Protein AF-A0A8D8G7T8-F1 (afdb_monomer_lite)

Organism: Culex pipiens (NCBI:txid7175)

pLDDT: mean 72.81, std 19.19, range [38.22, 95.69]

Sequence (120 aa):
MPAFRGRRGWCGCLQDDEPPEICVVEGVFSLQTLTPTQPMPAIDELDSKFAELVEELDLTAPNKAAMLGLPPQKKWQIYCSRKSPLEGVTGPNGAPLPGATLPPTPEHYIERLKDMAVQL

Radius of gyration: 23.58 Å; chains: 1; bounding box: 42×61×47 Å

Foldseek 3Di:
DDDDDDDDDPDPPPDDPDDDDPDDPPPPDPPDPPDQPDPQDDQVVLLVLLLVVLVVVPDDPVVSVVSSPDDSVVSSVVSSPVPDCQVVQQDPPRHGDPPDDDDDDPVNVVVVVVVVVVVD

InterPro domains:
  IPR010473 Formin, GTPase-binding domain [PF06371] (40-118)
  IPR016024 Armadillo-type fold [SSF48371] (46-115)
  IPR051425 Formin Homology [PTHR45725] (1-84)

Structure (mmCIF, N/CA/C/O backbone):
data_AF-A0A8D8G7T8-F1
#
_entry.id   AF-A0A8D8G7T8-F1
#
loop_
_atom_site.group_PDB
_atom_site.id
_atom_site.type_symbol
_atom_site.label_atom_id
_atom_site.label_alt_id
_atom_site.label_comp_id
_atom_site.label_asym_id
_atom_site.label_entity_id
_atom_site.label_seq_id
_atom_site.pdbx_PDB_ins_code
_atom_site.Cartn_x
_atom_site.Cartn_y
_atom_site.Cartn_z
_atom_site.occupancy
_atom_site.B_iso_or_equiv
_atom_site.auth_seq_id
_atom_site.auth_comp_id
_atom_site.auth_asym_id
_atom_site.auth_atom_id
_atom_site.pdbx_PDB_model_num
ATOM 1 N N . MET A 1 1 ? -12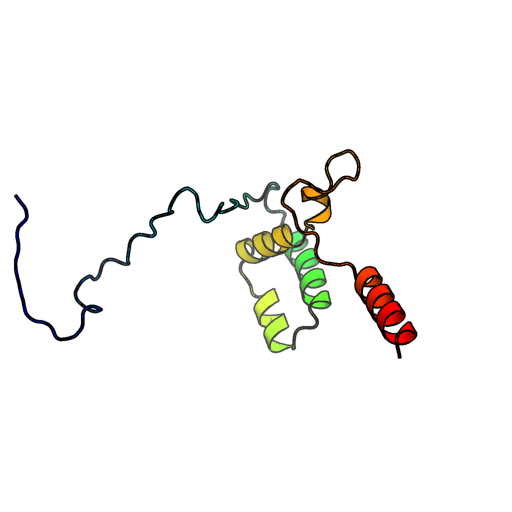.377 49.095 4.440 1.00 38.22 1 MET A N 1
ATOM 2 C CA . MET A 1 1 ? -11.165 49.711 5.028 1.00 38.22 1 MET A CA 1
ATOM 3 C C . MET A 1 1 ? -10.256 48.574 5.477 1.00 38.22 1 MET A C 1
ATOM 5 O O . MET A 1 1 ? -10.696 47.840 6.354 1.00 38.22 1 MET A O 1
ATOM 9 N N . PRO A 1 2 ? -9.069 48.345 4.891 1.00 46.44 2 PRO A N 1
ATOM 10 C CA . PRO A 1 2 ? -8.158 47.331 5.406 1.00 46.44 2 PRO A CA 1
ATOM 11 C C . PRO A 1 2 ? -7.315 47.934 6.537 1.00 46.44 2 PRO A C 1
ATOM 13 O O . PRO A 1 2 ? -6.741 49.014 6.393 1.00 46.44 2 PRO A O 1
ATOM 16 N N . ALA A 1 3 ? -7.256 47.254 7.680 1.00 43.59 3 ALA A N 1
ATOM 17 C CA . ALA A 1 3 ? -6.376 47.635 8.775 1.00 43.59 3 ALA A CA 1
ATOM 18 C C . ALA A 1 3 ? -4.976 47.069 8.506 1.00 43.59 3 ALA A C 1
ATOM 20 O O . ALA A 1 3 ? -4.704 45.902 8.766 1.00 43.59 3 ALA A O 1
ATOM 21 N N . PHE A 1 4 ? -4.078 47.902 7.985 1.00 45.50 4 PHE A N 1
ATOM 22 C CA . PHE A 1 4 ? -2.663 47.560 7.883 1.00 45.50 4 PHE A CA 1
ATOM 23 C C . PHE A 1 4 ? -2.006 47.795 9.251 1.00 45.50 4 PHE A C 1
ATOM 25 O O . PHE A 1 4 ? -1.789 48.938 9.658 1.00 45.50 4 PHE A O 1
ATOM 32 N N . ARG A 1 5 ? -1.699 46.723 9.989 1.00 56.34 5 ARG A N 1
ATOM 33 C CA . ARG A 1 5 ? -0.796 46.783 11.148 1.00 56.34 5 ARG A CA 1
ATOM 34 C C . ARG A 1 5 ? 0.486 46.048 10.797 1.00 56.34 5 ARG A C 1
ATOM 36 O O . ARG A 1 5 ? 0.570 44.833 10.898 1.00 56.34 5 ARG A O 1
ATOM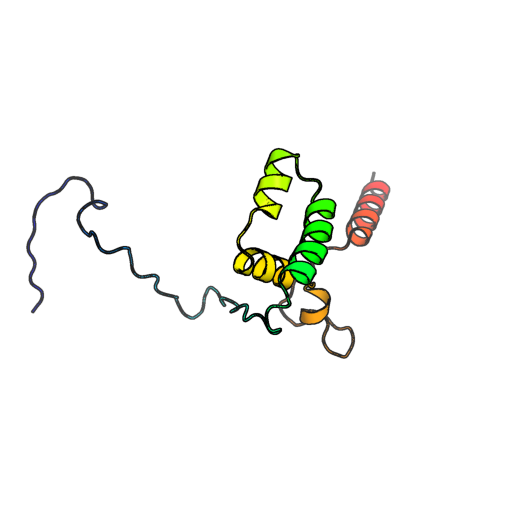 43 N N . GLY A 1 6 ? 1.493 46.813 10.389 1.00 49.66 6 GLY A N 1
ATOM 44 C CA . GLY A 1 6 ? 2.844 46.297 10.241 1.00 49.66 6 GLY A CA 1
ATOM 45 C C . GLY A 1 6 ? 3.439 45.937 11.603 1.00 49.66 6 GLY A C 1
ATOM 46 O O . GLY A 1 6 ? 3.465 46.766 12.515 1.00 49.66 6 GLY A O 1
ATOM 47 N N . ARG A 1 7 ? 3.997 44.731 11.723 1.00 50.31 7 ARG A N 1
ATOM 48 C CA . ARG A 1 7 ? 5.051 44.453 12.701 1.00 50.31 7 ARG A CA 1
ATOM 49 C C . ARG A 1 7 ? 6.110 43.557 12.058 1.00 50.31 7 ARG A C 1
ATOM 51 O O . ARG A 1 7 ? 5.839 42.433 11.658 1.00 50.31 7 ARG A O 1
ATOM 58 N N . ARG A 1 8 ? 7.320 44.112 11.942 1.00 58.50 8 ARG A N 1
ATOM 59 C CA . ARG A 1 8 ? 8.533 43.465 11.424 1.00 58.50 8 ARG A CA 1
ATOM 60 C C . ARG A 1 8 ? 8.792 42.142 12.156 1.00 58.50 8 ARG A C 1
ATOM 62 O O . ARG A 1 8 ? 9.063 42.163 13.353 1.00 58.50 8 ARG A O 1
ATOM 69 N N . GLY A 1 9 ? 8.732 41.032 11.424 1.00 46.59 9 GLY A N 1
ATOM 70 C CA . GLY A 1 9 ? 9.107 39.691 11.863 1.00 46.59 9 GLY A CA 1
ATOM 71 C C . GLY A 1 9 ? 9.854 38.991 10.729 1.00 46.59 9 GLY A C 1
ATOM 72 O O . GLY A 1 9 ? 9.394 38.976 9.596 1.00 46.59 9 GLY A O 1
ATOM 73 N N . TRP A 1 10 ? 11.039 38.475 11.034 1.00 62.25 10 TRP A N 1
ATOM 74 C CA . TRP A 1 10 ? 12.051 37.937 10.113 1.00 62.25 10 TRP A CA 1
ATOM 75 C C . TRP A 1 10 ? 11.670 36.585 9.460 1.00 62.25 10 TRP A C 1
ATOM 77 O O . TRP A 1 10 ? 12.434 36.042 8.674 1.00 62.25 10 TRP A O 1
ATOM 87 N N . CYS A 1 11 ? 10.493 36.020 9.731 1.00 50.62 11 CYS A N 1
ATOM 88 C CA . CYS A 1 11 ? 10.063 34.748 9.148 1.00 50.62 11 CYS A CA 1
ATOM 89 C C . CYS A 1 11 ? 8.542 34.753 8.943 1.00 50.62 11 CYS A C 1
ATOM 91 O O . CYS A 1 11 ? 7.791 34.853 9.912 1.00 50.62 11 CYS A O 1
ATOM 93 N N . GLY A 1 12 ? 8.095 34.667 7.687 1.00 51.56 12 GLY A N 1
ATOM 94 C CA . GLY A 1 12 ? 6.681 34.719 7.285 1.00 51.56 12 GLY A CA 1
ATOM 95 C C . GLY A 1 12 ? 5.877 33.442 7.555 1.00 51.56 12 GLY A C 1
ATOM 96 O O . GLY A 1 12 ? 4.764 33.327 7.064 1.00 51.56 12 GLY A O 1
ATOM 97 N N . CYS A 1 13 ? 6.426 32.487 8.309 1.00 57.06 13 CYS A N 1
ATOM 98 C CA . CYS A 1 13 ? 5.786 31.195 8.583 1.00 57.06 13 CYS A CA 1
ATOM 99 C C . CYS A 1 13 ? 5.085 31.133 9.952 1.00 57.06 13 CYS A C 1
ATOM 101 O O . CYS A 1 13 ? 4.560 30.087 10.306 1.00 57.06 13 CYS A O 1
ATOM 103 N N . LEU A 1 14 ? 5.156 32.199 10.759 1.00 52.59 14 LEU A N 1
ATOM 104 C CA . LEU A 1 14 ? 4.804 32.158 12.187 1.00 52.59 14 LEU A CA 1
ATOM 105 C C . LEU A 1 14 ? 3.866 33.299 12.617 1.00 52.59 14 LEU A C 1
ATOM 107 O O . LEU A 1 14 ? 3.957 33.781 13.745 1.00 52.59 14 LEU A O 1
ATOM 111 N N . GLN A 1 15 ? 3.034 33.805 11.702 1.00 51.94 15 GLN A N 1
ATOM 112 C CA . GLN A 1 15 ? 2.097 34.902 11.995 1.00 51.94 15 GLN A CA 1
ATOM 113 C C . GLN A 1 15 ? 0.625 34.565 11.772 1.00 51.94 15 GLN A C 1
ATOM 115 O O . GLN A 1 15 ? -0.211 35.418 12.044 1.00 51.94 15 GLN A O 1
ATOM 120 N N . ASP A 1 16 ? 0.309 33.330 11.399 1.00 51.25 16 ASP A N 1
ATOM 121 C CA . ASP A 1 16 ? -1.066 32.856 11.373 1.00 51.25 16 ASP A CA 1
ATOM 122 C C . ASP A 1 16 ? -1.104 31.452 11.982 1.00 51.25 16 ASP A C 1
ATOM 124 O O . ASP A 1 16 ? -0.439 30.539 11.497 1.00 51.25 16 ASP A O 1
ATOM 128 N N . ASP A 1 17 ? -1.801 31.321 13.112 1.00 56.00 17 ASP A N 1
ATOM 129 C CA . ASP A 1 17 ? -2.156 30.027 13.720 1.00 56.00 17 ASP A CA 1
ATOM 130 C C . ASP A 1 17 ? -3.321 29.378 12.944 1.00 56.00 17 ASP A C 1
ATOM 132 O O . ASP A 1 17 ? -3.771 28.284 13.271 1.00 56.00 17 ASP A O 1
ATOM 136 N N . GLU A 1 18 ? -3.823 30.052 11.902 1.00 58.22 18 GLU A N 1
ATOM 137 C CA . GLU A 1 18 ? -4.801 29.502 10.984 1.00 58.22 18 GLU A CA 1
ATOM 138 C C . GLU A 1 18 ? -4.077 28.703 9.884 1.00 58.22 18 GLU A C 1
ATOM 140 O O . GLU A 1 18 ? -3.234 29.245 9.158 1.00 58.22 18 GLU A O 1
ATOM 145 N N . PRO A 1 19 ? -4.345 27.389 9.755 1.00 64.00 19 PRO A N 1
ATOM 146 C CA . PRO A 1 19 ? -3.801 26.606 8.655 1.00 64.00 19 PRO A CA 1
ATOM 147 C C . PRO A 1 19 ? -4.249 27.228 7.323 1.00 64.00 19 PRO A C 1
ATOM 149 O O . PRO A 1 19 ? -5.406 27.631 7.211 1.00 64.00 19 PRO A O 1
ATOM 152 N N . PRO A 1 20 ? -3.377 27.292 6.297 1.00 66.44 20 PRO A N 1
ATOM 153 C CA . PRO A 1 20 ? -3.740 27.892 5.019 1.00 66.44 20 PRO A CA 1
ATOM 154 C C . PRO A 1 20 ? -4.989 27.216 4.446 1.00 66.44 20 PRO A C 1
ATOM 156 O O . PRO A 1 20 ? -5.054 25.985 4.361 1.00 66.44 20 PRO A O 1
ATOM 159 N N . GLU A 1 21 ? -5.969 28.020 4.034 1.00 67.12 21 GLU A N 1
ATOM 160 C CA . GLU A 1 21 ? -7.174 27.514 3.384 1.00 67.12 21 GLU A CA 1
ATOM 161 C C . GLU A 1 21 ? -6.801 26.788 2.082 1.00 67.12 21 GLU A C 1
ATOM 163 O O . GLU A 1 21 ? -6.107 27.320 1.209 1.00 67.12 21 GLU A O 1
ATOM 168 N N . ILE A 1 22 ? -7.260 25.542 1.939 1.00 68.81 22 ILE A N 1
ATOM 169 C CA . ILE A 1 22 ? -7.082 24.768 0.708 1.00 68.81 22 ILE A CA 1
ATOM 170 C C . ILE A 1 22 ? -8.075 25.307 -0.325 1.00 68.81 22 ILE A C 1
ATOM 172 O O . ILE A 1 22 ? -9.216 24.855 -0.416 1.00 68.81 22 ILE A O 1
ATOM 176 N N . CYS A 1 23 ? -7.640 26.277 -1.125 1.00 63.12 23 CYS A N 1
ATOM 177 C CA . CYS A 1 23 ? -8.396 26.744 -2.281 1.00 63.12 23 CYS A CA 1
ATOM 178 C C . CYS A 1 23 ? -8.289 25.715 -3.414 1.00 63.12 23 CYS A C 1
ATOM 180 O O . CYS A 1 23 ? -7.243 25.582 -4.055 1.00 63.12 23 CYS A O 1
ATOM 182 N N . VAL A 1 24 ? -9.376 24.989 -3.686 1.00 59.16 24 VAL A N 1
ATOM 183 C CA . VAL A 1 24 ? -9.487 24.166 -4.897 1.00 59.16 24 VAL A CA 1
ATOM 184 C C . VAL A 1 24 ? -9.610 25.117 -6.084 1.00 59.16 24 VAL A C 1
ATOM 186 O O . VAL A 1 24 ? -10.657 25.721 -6.299 1.00 59.16 24 VAL A O 1
ATOM 189 N N . VAL A 1 25 ? -8.531 25.290 -6.846 1.00 64.69 25 VAL A N 1
ATOM 190 C CA . VAL A 1 25 ? -8.590 26.031 -8.110 1.00 64.69 25 VAL A CA 1
ATOM 191 C C . VAL A 1 25 ? -9.354 25.163 -9.110 1.00 64.69 25 VAL A C 1
ATOM 193 O O . VAL A 1 25 ? -8.805 24.206 -9.663 1.00 64.69 25 VAL A O 1
ATOM 196 N N . GLU A 1 26 ? -10.639 25.472 -9.297 1.00 54.59 26 GLU A N 1
ATOM 197 C CA . GLU A 1 26 ? -11.499 24.866 -10.316 1.00 54.59 26 GLU A CA 1
ATOM 198 C C . GLU A 1 26 ? -10.814 24.973 -11.688 1.00 54.59 26 GLU A C 1
ATOM 200 O O . GLU A 1 26 ? -10.686 26.057 -12.253 1.00 54.59 26 GLU A O 1
ATOM 205 N N . GLY A 1 27 ? -10.329 23.842 -12.212 1.00 58.91 27 GLY A N 1
ATOM 206 C CA . GLY A 1 27 ? -9.859 23.736 -13.597 1.00 58.91 27 GLY A CA 1
ATOM 207 C C . GLY A 1 27 ? -8.486 23.099 -13.829 1.00 58.91 27 GLY A C 1
ATOM 208 O O . GLY A 1 27 ? -8.209 22.750 -14.972 1.00 58.91 27 GLY A O 1
ATOM 209 N N . VAL A 1 28 ? -7.639 22.900 -12.806 1.00 57.25 28 VAL A N 1
ATOM 210 C CA . VAL A 1 28 ? -6.300 22.276 -12.999 1.00 57.25 28 VAL A CA 1
ATOM 211 C C . VAL A 1 28 ? -6.218 20.845 -12.457 1.00 57.25 28 VAL A C 1
ATOM 213 O O . VAL A 1 28 ? -5.531 20.008 -13.035 1.00 57.25 28 VAL A O 1
ATOM 216 N N . PHE A 1 29 ? -6.960 20.529 -11.395 1.00 50.81 29 PHE A N 1
ATOM 217 C CA . PHE A 1 29 ? -7.027 19.182 -10.827 1.00 50.81 29 PHE A CA 1
ATOM 218 C C . PHE A 1 29 ? -8.489 18.796 -10.622 1.00 50.81 29 PHE A C 1
ATOM 220 O O . PHE A 1 29 ? -9.146 19.281 -9.703 1.00 50.81 29 PHE A O 1
ATOM 227 N N . SER A 1 30 ? -9.019 17.916 -11.471 1.00 52.28 30 SER A N 1
ATOM 228 C CA . SER A 1 30 ? -10.292 17.252 -11.195 1.00 52.28 30 SER A CA 1
ATOM 229 C C . SER A 1 30 ? -10.073 16.265 -10.045 1.00 52.28 30 SER A C 1
ATOM 231 O O . SER A 1 30 ? -9.685 15.119 -10.271 1.00 52.28 30 SER A O 1
ATOM 233 N N . LEU A 1 31 ? -10.256 16.717 -8.801 1.00 54.19 31 LEU A N 1
ATOM 234 C CA . LEU A 1 31 ? -10.268 15.826 -7.644 1.00 54.19 31 LEU A CA 1
ATOM 235 C C . LEU A 1 31 ? -11.464 14.885 -7.781 1.00 54.19 31 LEU A C 1
ATOM 237 O O . LEU A 1 31 ? -12.614 15.283 -7.599 1.00 54.19 31 LEU A O 1
ATOM 241 N N . GLN A 1 32 ? -11.189 13.633 -8.133 1.00 58.69 32 GLN A N 1
ATOM 242 C CA . GLN A 1 32 ? -12.214 12.609 -8.218 1.00 58.69 32 GLN A CA 1
ATOM 243 C C . GLN A 1 32 ? -12.592 12.193 -6.795 1.00 58.69 32 GLN A C 1
ATOM 245 O O . GLN A 1 32 ? -11.812 11.565 -6.078 1.00 58.69 32 GLN A O 1
ATOM 250 N N . THR A 1 33 ? -13.787 12.586 -6.362 1.00 56.31 33 THR A N 1
ATOM 251 C CA . THR A 1 33 ? -14.321 12.208 -5.056 1.00 56.31 33 THR A CA 1
ATOM 252 C C . THR A 1 33 ? -14.622 10.710 -5.055 1.00 56.31 33 THR A C 1
ATOM 254 O O . THR A 1 33 ? -15.595 10.239 -5.642 1.00 56.31 33 THR A O 1
ATOM 257 N N . LEU A 1 34 ? -13.767 9.930 -4.392 1.00 56.12 34 LEU A N 1
ATOM 258 C CA . LEU A 1 34 ? -13.990 8.500 -4.189 1.00 56.12 34 LEU A CA 1
ATOM 259 C C . LEU A 1 34 ? -15.033 8.313 -3.084 1.00 56.12 34 LEU A C 1
ATOM 261 O O . LEU A 1 34 ? -14.701 8.106 -1.919 1.00 56.12 34 LEU A O 1
ATOM 265 N N . THR A 1 35 ? -16.312 8.435 -3.436 1.00 54.31 35 THR A N 1
ATOM 266 C CA . THR A 1 35 ? -17.390 8.006 -2.542 1.00 54.31 35 THR A CA 1
ATOM 267 C C . THR A 1 35 ? -17.432 6.476 -2.556 1.00 54.31 35 THR A C 1
ATOM 269 O O . THR A 1 35 ? -17.555 5.890 -3.636 1.00 54.31 35 THR A O 1
ATOM 272 N N . PRO A 1 36 ? -17.285 5.794 -1.402 1.00 54.53 36 PRO A N 1
ATOM 273 C CA . PRO A 1 36 ? -17.420 4.345 -1.347 1.00 54.53 36 PRO A CA 1
ATOM 274 C C . PRO A 1 36 ? -18.815 3.972 -1.846 1.00 54.53 36 PRO A C 1
ATOM 276 O O . PRO A 1 36 ? -19.816 4.216 -1.179 1.00 54.53 36 PRO A O 1
ATOM 279 N N . THR A 1 37 ? -18.890 3.421 -3.055 1.00 61.09 37 THR A N 1
ATOM 280 C CA . THR A 1 37 ? -20.159 3.121 -3.737 1.00 61.09 37 THR A CA 1
ATOM 281 C C . THR A 1 37 ? -20.897 1.957 -3.070 1.00 61.09 37 THR A C 1
ATOM 283 O O . THR A 1 37 ? -22.047 1.675 -3.391 1.00 61.09 37 THR A O 1
ATOM 286 N N . GLN A 1 38 ? -20.231 1.268 -2.139 1.00 65.75 38 GLN A N 1
ATOM 287 C CA . GLN A 1 38 ? -20.756 0.151 -1.371 1.00 65.75 38 GLN A CA 1
ATOM 288 C C . GLN A 1 38 ? -20.706 0.491 0.129 1.00 65.75 38 GLN A C 1
ATOM 290 O O . GLN A 1 38 ? -19.719 1.076 0.595 1.00 65.75 38 GLN A O 1
ATOM 295 N N . PRO A 1 39 ? -21.757 0.147 0.898 1.00 80.50 39 PRO A N 1
ATOM 296 C CA . PRO A 1 39 ? -21.722 0.277 2.348 1.00 80.50 39 PRO A CA 1
ATOM 297 C C . PRO A 1 39 ? -20.615 -0.612 2.925 1.00 80.50 39 PRO A C 1
ATOM 299 O O . PRO A 1 39 ? -20.295 -1.663 2.367 1.00 80.50 39 PRO A O 1
ATOM 302 N N . MET A 1 40 ? -20.027 -0.180 4.042 1.00 84.94 40 MET A N 1
ATOM 303 C CA . MET A 1 40 ? -18.979 -0.945 4.714 1.00 84.94 40 MET A CA 1
ATOM 304 C C . MET A 1 40 ? -19.548 -2.294 5.199 1.00 84.94 40 MET A C 1
ATOM 306 O O . MET A 1 40 ? -20.569 -2.286 5.892 1.00 84.94 40 MET A O 1
ATOM 310 N N . PRO A 1 41 ? -18.929 -3.433 4.835 1.00 88.06 41 PRO A N 1
ATOM 311 C CA . PRO A 1 41 ? -19.376 -4.759 5.255 1.00 88.06 41 PRO A CA 1
ATOM 312 C C . PRO A 1 41 ? -19.068 -5.014 6.738 1.00 88.06 41 PRO A C 1
ATOM 314 O O . PRO A 1 41 ? -18.474 -4.175 7.421 1.00 88.06 41 PRO A O 1
ATOM 317 N N . ALA A 1 42 ? -19.469 -6.185 7.242 1.00 92.94 42 ALA A N 1
ATOM 318 C CA . ALA A 1 42 ? -19.120 -6.615 8.592 1.00 92.94 42 ALA A CA 1
ATOM 319 C C . ALA A 1 42 ? -17.593 -6.632 8.791 1.00 92.94 42 ALA A C 1
ATOM 321 O O . ALA A 1 42 ? -16.835 -6.906 7.859 1.00 92.94 42 ALA A O 1
ATOM 322 N N . ILE A 1 43 ? -17.147 -6.342 10.016 1.00 92.06 43 ILE A N 1
ATOM 323 C CA . ILE A 1 43 ? -15.720 -6.186 10.338 1.00 92.06 43 ILE A CA 1
ATOM 324 C C . ILE A 1 43 ? -14.945 -7.472 10.033 1.00 92.06 43 ILE A C 1
ATOM 326 O O . ILE A 1 43 ? -13.902 -7.400 9.395 1.00 92.06 43 ILE A O 1
ATOM 330 N N . ASP A 1 44 ? -15.492 -8.635 10.387 1.00 92.56 44 ASP A N 1
ATOM 331 C CA . ASP A 1 44 ? -14.834 -9.928 10.159 1.00 92.56 44 ASP A CA 1
ATOM 332 C C . ASP A 1 44 ? -14.642 -10.232 8.664 1.00 92.56 44 ASP A C 1
ATOM 334 O O . ASP A 1 44 ? -13.592 -10.716 8.232 1.00 92.56 44 ASP A O 1
ATOM 338 N N . GLU A 1 45 ? -15.643 -9.901 7.842 1.00 92.62 45 GLU A N 1
ATOM 339 C CA . GLU A 1 45 ? -15.564 -10.058 6.387 1.00 92.62 45 GLU A CA 1
ATOM 340 C C . GLU A 1 45 ? -14.558 -9.084 5.769 1.00 92.62 45 GLU A C 1
ATOM 342 O O . GLU A 1 45 ? -13.812 -9.447 4.855 1.00 92.62 45 GLU A O 1
ATOM 347 N N . LEU A 1 46 ? -14.538 -7.840 6.259 1.00 92.56 46 LEU A N 1
ATOM 348 C CA . LEU A 1 46 ? -13.591 -6.823 5.822 1.00 92.56 46 LEU A CA 1
ATOM 349 C C . LEU A 1 46 ? -12.159 -7.226 6.162 1.00 92.56 46 LEU A C 1
ATOM 351 O O . LEU A 1 46 ? -11.286 -7.131 5.305 1.00 92.56 46 LEU A O 1
ATOM 355 N N . ASP A 1 47 ? -11.928 -7.690 7.386 1.00 94.62 47 ASP A N 1
ATOM 356 C CA . ASP A 1 47 ? -10.613 -8.105 7.857 1.00 94.62 47 ASP A CA 1
ATOM 357 C C . ASP A 1 47 ? -10.102 -9.322 7.088 1.00 94.62 47 ASP A C 1
ATOM 359 O O . ASP A 1 47 ? -8.932 -9.343 6.711 1.00 94.62 47 ASP A O 1
ATOM 363 N N . SER A 1 48 ? -10.981 -10.273 6.758 1.00 94.19 48 SER A N 1
ATOM 364 C 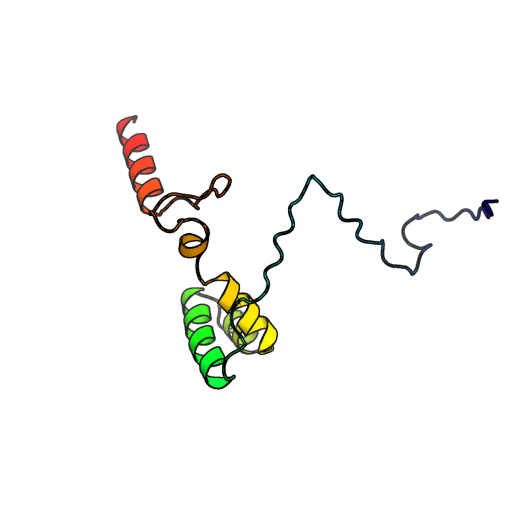CA . SER A 1 48 ? -10.633 -11.426 5.917 1.00 94.19 48 SER A CA 1
ATOM 365 C C . SER A 1 48 ? -10.176 -10.987 4.520 1.00 94.19 48 SER A C 1
ATOM 367 O O . SER A 1 48 ? -9.077 -11.323 4.085 1.00 94.19 48 SER A O 1
ATOM 369 N N . LYS A 1 49 ? -10.968 -10.145 3.843 1.00 90.81 49 LYS A N 1
ATOM 370 C CA . LYS A 1 49 ? -10.635 -9.608 2.508 1.00 90.81 49 LYS A CA 1
ATOM 371 C C . LYS A 1 49 ? -9.398 -8.714 2.518 1.00 90.81 49 LYS A C 1
ATOM 373 O O . LYS A 1 49 ? -8.635 -8.666 1.553 1.00 90.81 49 LYS A O 1
ATOM 378 N N . PHE A 1 50 ? -9.215 -7.955 3.592 1.00 94.56 50 PHE A N 1
ATOM 379 C CA . PHE A 1 50 ? -8.064 -7.081 3.750 1.00 94.56 50 PHE A CA 1
ATOM 380 C C . PHE A 1 50 ? -6.791 -7.879 4.049 1.00 94.56 50 PHE A C 1
ATOM 382 O O . PHE A 1 50 ? -5.721 -7.489 3.593 1.00 94.56 50 PHE A O 1
ATOM 389 N N . ALA A 1 51 ? -6.891 -9.010 4.753 1.00 94.38 51 ALA A N 1
ATOM 390 C CA . ALA A 1 51 ? -5.762 -9.904 4.982 1.00 94.38 51 ALA A CA 1
ATOM 391 C C . ALA A 1 51 ? -5.221 -10.496 3.671 1.00 94.38 51 ALA A C 1
ATOM 393 O O . ALA A 1 51 ? -4.007 -10.473 3.480 1.00 94.38 51 ALA A O 1
ATOM 394 N N . GLU A 1 52 ? -6.101 -10.918 2.755 1.00 92.69 52 GLU A N 1
ATOM 395 C CA . GLU A 1 52 ? -5.720 -11.356 1.400 1.00 92.69 52 GLU A CA 1
ATOM 396 C C . GLU A 1 52 ? -4.988 -10.239 0.636 1.00 92.69 52 GLU A C 1
ATOM 398 O O . GLU A 1 52 ? -3.903 -10.443 0.099 1.00 92.69 52 GLU A O 1
ATOM 403 N N . LEU A 1 53 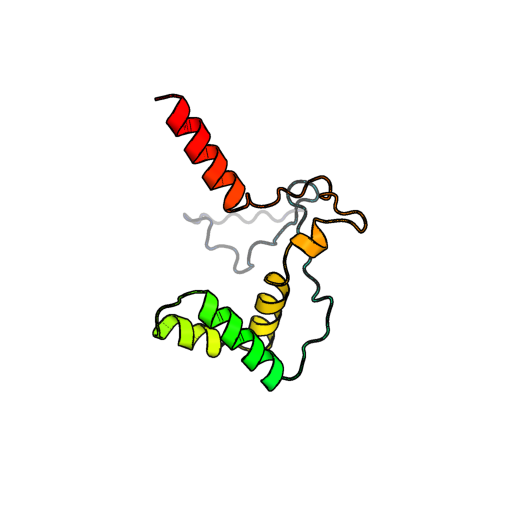? -5.533 -9.014 0.656 1.00 92.81 53 LEU A N 1
ATOM 404 C CA . LEU A 1 53 ? -4.896 -7.840 0.042 1.00 92.81 53 LEU A CA 1
ATOM 405 C C . LEU A 1 53 ? -3.496 -7.587 0.610 1.00 92.81 53 LEU A C 1
ATOM 407 O O . LEU A 1 53 ? -2.562 -7.309 -0.131 1.00 92.81 53 LEU A O 1
ATOM 411 N N . VAL A 1 54 ? -3.354 -7.652 1.929 1.00 94.38 54 VAL A N 1
ATOM 412 C CA . VAL A 1 54 ? -2.091 -7.394 2.622 1.00 94.38 54 VAL A CA 1
ATOM 413 C C . VAL A 1 54 ? -1.059 -8.499 2.363 1.00 94.38 54 VAL A C 1
ATOM 415 O O . VAL A 1 54 ? 0.141 -8.226 2.404 1.00 94.38 54 VAL A O 1
ATOM 418 N N . GLU A 1 55 ? -1.501 -9.729 2.106 1.00 93.69 55 GLU A N 1
ATOM 419 C CA . GLU A 1 55 ? -0.635 -10.836 1.701 1.00 93.69 55 GLU A CA 1
ATOM 420 C C . GLU A 1 55 ? -0.064 -10.636 0.293 1.00 93.69 55 GLU A C 1
ATOM 422 O O . GLU A 1 55 ? 1.135 -10.815 0.116 1.00 93.69 55 GLU A O 1
ATOM 427 N N . GLU A 1 56 ? -0.862 -10.155 -0.663 1.00 93.12 56 GLU A N 1
ATOM 428 C CA . GLU A 1 56 ? -0.403 -9.856 -2.031 1.00 93.12 56 GL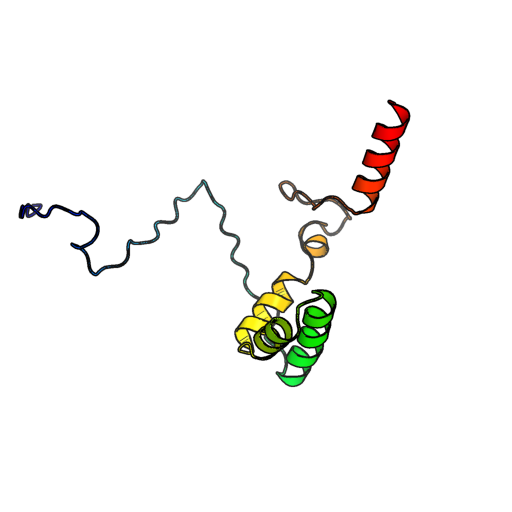U A CA 1
ATOM 429 C C . GLU A 1 56 ? 0.606 -8.700 -2.125 1.00 93.12 56 GLU A C 1
ATOM 431 O O . GLU A 1 56 ? 1.325 -8.582 -3.113 1.00 93.12 56 GLU A O 1
ATOM 436 N N . LEU A 1 57 ? 0.652 -7.813 -1.125 1.00 91.25 57 LEU A N 1
ATOM 437 C CA . LEU A 1 57 ? 1.557 -6.659 -1.122 1.00 91.25 57 LEU A CA 1
ATOM 438 C C . LEU A 1 57 ? 3.005 -7.006 -0.728 1.00 91.25 57 LEU A C 1
ATOM 440 O O . LEU A 1 57 ? 3.836 -6.098 -0.688 1.00 91.25 57 LEU A O 1
ATOM 444 N N . ASP A 1 58 ? 3.300 -8.269 -0.392 1.00 92.75 58 ASP A N 1
ATOM 445 C CA . ASP A 1 58 ? 4.637 -8.754 -0.008 1.00 92.75 58 ASP A CA 1
ATOM 446 C C . ASP A 1 58 ? 5.339 -7.858 1.034 1.00 92.75 58 ASP A C 1
ATOM 448 O O . ASP A 1 58 ? 6.537 -7.563 0.983 1.00 92.75 58 ASP A O 1
ATOM 452 N N . LEU A 1 59 ? 4.567 -7.383 2.016 1.00 92.19 59 LEU A N 1
ATOM 453 C CA . LEU A 1 59 ? 5.075 -6.501 3.060 1.00 92.19 59 LEU A CA 1
ATOM 454 C C . LEU A 1 59 ? 5.953 -7.264 4.054 1.00 92.19 59 LEU A C 1
ATOM 456 O O . LEU A 1 59 ? 5.683 -8.406 4.429 1.00 92.19 59 LEU A O 1
ATOM 460 N N . THR A 1 60 ? 6.960 -6.577 4.594 1.00 95.38 60 THR A N 1
ATOM 461 C CA . THR A 1 60 ? 7.715 -7.090 5.743 1.00 95.38 60 THR A CA 1
ATOM 462 C C . THR A 1 60 ? 6.785 -7.312 6.942 1.00 95.38 60 THR A C 1
ATOM 464 O O . THR A 1 60 ? 5.803 -6.592 7.122 1.00 95.38 60 THR A O 1
ATOM 467 N N . ALA A 1 61 ? 7.110 -8.278 7.809 1.00 93.94 61 ALA A N 1
ATOM 468 C CA . ALA A 1 61 ? 6.309 -8.611 8.993 1.00 93.94 61 ALA A CA 1
ATOM 469 C C . ALA A 1 61 ? 5.835 -7.398 9.837 1.00 93.94 61 ALA A C 1
ATOM 471 O O . ALA A 1 61 ? 4.643 -7.349 10.151 1.00 93.94 61 ALA A O 1
ATOM 472 N N . PRO A 1 62 ? 6.678 -6.394 10.178 1.00 95.69 62 PRO A N 1
ATOM 473 C CA . PRO A 1 62 ? 6.208 -5.229 10.936 1.00 95.69 62 PRO A CA 1
ATOM 474 C C . PRO A 1 62 ? 5.219 -4.361 10.144 1.00 95.69 62 PRO A C 1
ATOM 476 O O . PRO A 1 62 ? 4.243 -3.870 10.711 1.00 95.69 62 PRO A O 1
ATOM 479 N N . ASN A 1 63 ? 5.416 -4.216 8.832 1.00 94.31 63 ASN A N 1
ATOM 480 C CA . ASN A 1 63 ? 4.520 -3.442 7.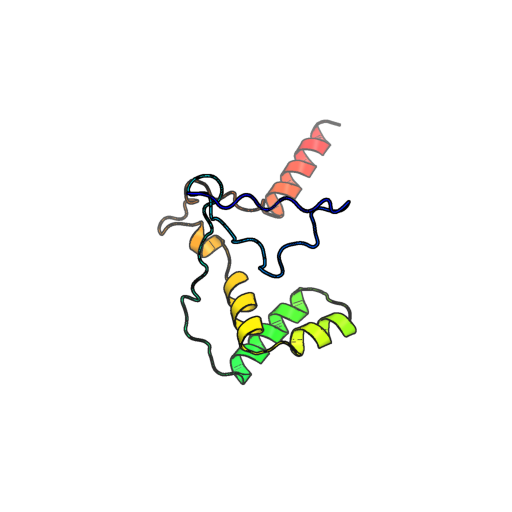971 1.00 94.31 63 ASN A CA 1
ATOM 481 C C . ASN A 1 63 ? 3.189 -4.173 7.755 1.00 94.31 63 ASN A C 1
ATOM 483 O O . ASN A 1 63 ? 2.132 -3.545 7.778 1.00 94.31 63 ASN A O 1
ATOM 487 N N . LYS A 1 64 ? 3.226 -5.505 7.632 1.00 95.50 64 LYS A N 1
ATOM 488 C CA . LYS A 1 64 ? 2.037 -6.362 7.574 1.00 95.50 64 LYS A CA 1
ATOM 489 C C . LYS A 1 64 ? 1.178 -6.189 8.829 1.00 95.50 64 LYS A C 1
ATOM 491 O O . LYS A 1 64 ? -0.022 -5.944 8.728 1.00 95.50 64 LYS A O 1
ATOM 496 N N . ALA A 1 65 ? 1.799 -6.246 10.008 1.00 94.56 65 ALA A N 1
ATOM 497 C CA . ALA A 1 65 ? 1.112 -6.031 11.279 1.00 94.56 65 ALA A CA 1
ATOM 498 C C . ALA A 1 65 ? 0.520 -4.614 11.386 1.00 94.56 65 ALA A C 1
ATOM 500 O O . ALA A 1 65 ? -0.627 -4.461 11.806 1.00 94.56 65 ALA A O 1
ATOM 501 N N . ALA A 1 66 ? 1.261 -3.590 10.949 1.00 95.62 66 ALA A N 1
ATOM 502 C CA . ALA A 1 66 ? 0.771 -2.213 10.924 1.00 95.62 66 ALA A CA 1
ATOM 503 C C . ALA A 1 66 ? -0.460 -2.047 10.015 1.00 95.62 66 ALA A C 1
ATOM 505 O O . ALA A 1 66 ? -1.411 -1.362 10.388 1.00 95.62 66 ALA A O 1
ATOM 506 N N . MET A 1 67 ? -0.474 -2.716 8.858 1.00 95.00 67 MET A N 1
ATOM 507 C CA . MET A 1 67 ? -1.619 -2.718 7.946 1.00 95.00 67 MET A CA 1
ATOM 508 C C . MET A 1 67 ? -2.834 -3.427 8.552 1.00 95.00 67 MET A C 1
ATOM 510 O O . MET A 1 67 ? -3.935 -2.875 8.557 1.00 95.00 67 MET A O 1
ATOM 514 N N . LEU A 1 68 ? -2.651 -4.622 9.120 1.00 93.44 68 LEU A N 1
ATOM 515 C CA . LEU A 1 68 ? -3.738 -5.371 9.764 1.00 93.44 68 LEU A CA 1
ATOM 516 C C . LEU A 1 68 ? -4.303 -4.651 11.001 1.00 93.44 68 LEU A C 1
ATOM 518 O O . LEU A 1 68 ? -5.475 -4.832 11.327 1.00 93.44 68 LEU A O 1
ATOM 522 N N . GLY A 1 69 ? -3.506 -3.803 11.656 1.00 94.38 69 GLY A N 1
ATOM 523 C CA . GLY A 1 69 ? -3.917 -2.970 12.790 1.00 94.38 69 GLY A CA 1
ATOM 524 C C . GLY A 1 69 ? -4.663 -1.680 12.422 1.00 94.38 69 GLY A C 1
ATOM 525 O O . GLY A 1 69 ? -5.008 -0.906 13.315 1.00 94.38 69 GLY A O 1
ATOM 526 N N . LEU A 1 70 ? -4.907 -1.406 11.136 1.00 94.62 70 LEU A N 1
ATOM 527 C CA . LEU A 1 70 ? -5.618 -0.196 10.722 1.00 94.62 70 LEU A CA 1
ATOM 528 C C . LEU A 1 70 ? -7.086 -0.186 11.201 1.00 94.62 70 LEU A C 1
ATOM 530 O O . LEU A 1 70 ? -7.731 -1.236 11.254 1.00 94.62 70 LEU A O 1
ATOM 534 N N . PRO A 1 71 ? -7.663 1.003 11.472 1.00 95.62 71 PRO A N 1
ATOM 535 C CA . PRO A 1 71 ? -9.095 1.143 11.712 1.00 95.62 71 PRO A CA 1
ATOM 536 C C . PRO A 1 71 ? -9.933 0.582 10.548 1.00 95.62 71 PRO A C 1
ATOM 538 O O . PRO A 1 71 ? -9.541 0.767 9.387 1.00 95.62 71 PRO A O 1
ATOM 541 N N . PRO A 1 72 ? -11.114 -0.009 10.815 1.00 92.12 72 PRO A N 1
ATOM 542 C CA . PRO A 1 72 ? -11.987 -0.587 9.787 1.00 92.12 72 PRO A CA 1
ATOM 543 C C . PRO A 1 72 ? -12.302 0.378 8.639 1.00 92.12 72 PRO A C 1
ATOM 545 O O . PRO A 1 72 ? -12.298 -0.004 7.475 1.00 92.12 72 PRO A O 1
ATOM 548 N N . GLN A 1 73 ? -12.480 1.664 8.943 1.00 91.06 73 GLN A N 1
ATOM 549 C CA . GLN A 1 73 ? -12.763 2.698 7.948 1.00 91.06 73 GLN A CA 1
ATOM 550 C C . GLN A 1 73 ? -11.620 2.842 6.935 1.00 91.06 73 GLN A C 1
ATOM 552 O O . GLN A 1 73 ? -11.869 2.952 5.737 1.00 91.06 73 GLN A O 1
ATOM 557 N N . LYS A 1 74 ? -10.364 2.794 7.401 1.00 92.31 74 LYS A N 1
ATOM 558 C CA . LYS A 1 74 ? -9.187 2.873 6.523 1.00 92.31 74 LYS A CA 1
ATOM 559 C C . LYS A 1 74 ? -9.023 1.597 5.704 1.00 92.31 74 LYS A C 1
ATOM 561 O O . LYS A 1 74 ? -8.763 1.679 4.507 1.00 92.31 74 LYS A O 1
ATOM 566 N N . LYS A 1 75 ? -9.230 0.429 6.323 1.00 93.69 75 LYS A N 1
ATOM 567 C CA . LYS A 1 75 ? -9.233 -0.863 5.617 1.00 93.69 75 LYS A CA 1
ATOM 568 C C . LYS A 1 75 ? -10.259 -0.866 4.487 1.00 93.69 75 LYS A C 1
ATOM 570 O O . LYS A 1 75 ? -9.939 -1.256 3.367 1.00 93.69 75 LYS A O 1
ATOM 575 N N . TRP A 1 76 ? -11.460 -0.354 4.756 1.00 90.19 76 TRP A N 1
ATOM 576 C CA . TRP A 1 76 ? -12.530 -0.260 3.768 1.00 90.19 76 TRP A CA 1
ATOM 577 C C . TRP A 1 76 ? -12.192 0.675 2.609 1.00 90.19 76 TRP A C 1
ATOM 579 O O . TRP A 1 76 ? -12.376 0.304 1.450 1.00 90.19 76 TRP A O 1
ATOM 589 N N . GLN A 1 77 ? -11.643 1.854 2.903 1.00 88.94 77 GLN A N 1
ATOM 590 C CA . GLN A 1 77 ? -11.192 2.798 1.877 1.00 88.94 77 GLN A CA 1
ATOM 591 C C . GLN A 1 77 ? -10.138 2.179 0.949 1.00 88.94 77 GLN A C 1
ATOM 593 O O . GLN A 1 77 ? -10.280 2.251 -0.271 1.00 88.94 77 GLN A O 1
ATOM 598 N N . ILE A 1 78 ? -9.123 1.523 1.518 1.00 90.25 78 ILE A N 1
ATOM 599 C CA . ILE A 1 78 ? -8.049 0.869 0.755 1.00 90.25 78 ILE A CA 1
ATOM 600 C C . ILE A 1 78 ? -8.593 -0.312 -0.063 1.00 90.25 78 ILE A C 1
ATOM 602 O O . ILE A 1 78 ? -8.223 -0.503 -1.221 1.00 90.25 78 ILE A O 1
ATOM 606 N N . TYR A 1 79 ? -9.504 -1.101 0.510 1.00 87.94 79 TYR A N 1
ATOM 607 C CA . TYR A 1 79 ? -10.149 -2.191 -0.218 1.00 87.94 79 TYR A CA 1
ATOM 608 C C . TYR A 1 79 ? -10.943 -1.669 -1.427 1.00 87.94 79 TYR A C 1
ATOM 610 O O . TYR A 1 79 ? -10.842 -2.223 -2.524 1.00 87.94 79 TYR A O 1
ATOM 618 N N . CYS A 1 80 ? -11.679 -0.565 -1.262 1.00 85.06 80 CYS A N 1
ATOM 619 C CA . CYS A 1 80 ? -12.427 0.059 -2.352 1.00 85.06 80 CYS A CA 1
ATOM 620 C C . CYS A 1 80 ? -11.513 0.600 -3.458 1.00 85.06 80 CYS A C 1
ATOM 622 O O . CYS A 1 80 ? -11.866 0.477 -4.626 1.00 85.06 80 CYS A O 1
ATOM 624 N N . SER A 1 81 ? -10.337 1.145 -3.124 1.00 82.44 81 SER A N 1
ATOM 625 C CA . SER A 1 81 ? -9.389 1.634 -4.136 1.00 82.44 81 SER A CA 1
ATOM 626 C C . SER A 1 81 ? -8.719 0.515 -4.942 1.00 82.44 81 SER A C 1
ATOM 628 O O . SER A 1 81 ? -8.238 0.769 -6.043 1.00 82.44 81 SER A O 1
ATOM 630 N N . ARG A 1 82 ? -8.666 -0.718 -4.411 1.00 76.00 82 ARG A N 1
ATOM 631 C CA . ARG A 1 82 ? -8.123 -1.891 -5.123 1.00 76.00 82 ARG A CA 1
ATOM 632 C C . ARG A 1 82 ? -9.070 -2.404 -6.207 1.00 76.00 82 ARG A C 1
ATOM 634 O O . ARG A 1 82 ? -8.598 -2.910 -7.224 1.00 76.00 82 ARG A O 1
ATOM 641 N N . LYS A 1 83 ? -10.386 -2.333 -5.976 1.00 63.84 83 LYS A N 1
ATOM 642 C CA . LYS A 1 83 ? -11.414 -2.833 -6.901 1.00 63.84 83 LYS A CA 1
ATOM 643 C C . LYS A 1 83 ? -11.283 -2.039 -8.204 1.00 63.84 83 LYS A C 1
ATOM 645 O O . LYS A 1 83 ? -11.521 -0.842 -8.246 1.00 63.84 83 LYS A O 1
ATOM 650 N N . SER A 1 84 ? -10.703 -2.707 -9.191 1.00 58.66 84 SER A N 1
ATOM 651 C CA . SER A 1 84 ? -9.774 -2.106 -10.146 1.00 58.66 84 SER A CA 1
ATOM 652 C C . SER A 1 84 ? -10.326 -0.952 -10.997 1.00 58.66 84 SER A C 1
ATOM 654 O O . SER A 1 84 ? -11.523 -0.912 -11.288 1.00 58.66 84 SER A O 1
ATOM 656 N N . PRO A 1 85 ? -9.435 -0.102 -11.547 1.00 52.78 85 PRO A N 1
ATOM 657 C CA . PRO A 1 85 ? -9.760 0.802 -12.644 1.00 52.78 85 PRO A CA 1
ATOM 658 C C . PRO A 1 85 ? -10.298 0.071 -13.878 1.00 52.78 85 PRO A C 1
ATOM 660 O O . PRO A 1 85 ? -10.879 0.730 -14.715 1.00 52.78 85 PRO A O 1
ATOM 663 N N . LEU A 1 86 ? -10.181 -1.254 -14.025 1.00 43.81 86 LEU A N 1
ATOM 664 C CA . LEU A 1 86 ? -10.731 -1.949 -15.194 1.00 43.81 86 LEU A CA 1
ATOM 665 C C . LEU A 1 86 ? -12.258 -1.801 -15.279 1.00 43.81 86 LEU A C 1
ATOM 667 O O . LEU A 1 86 ? -12.796 -1.591 -16.354 1.00 43.81 86 LEU A O 1
ATOM 671 N N . GLU A 1 87 ? -12.953 -1.812 -14.143 1.00 47.38 87 GLU A N 1
ATOM 672 C CA . GLU A 1 87 ? -14.417 -1.685 -14.106 1.00 47.38 87 GLU A CA 1
ATOM 673 C C . GLU A 1 87 ? -14.889 -0.223 -14.204 1.00 47.38 87 GLU A C 1
ATOM 675 O O . GLU A 1 87 ? -16.039 0.047 -14.537 1.00 47.38 87 GLU A O 1
ATOM 680 N N . GLY A 1 88 ? -13.981 0.729 -13.957 1.00 48.75 88 GLY A N 1
ATOM 681 C CA . GLY A 1 88 ? -14.209 2.166 -14.137 1.00 48.75 88 GLY A CA 1
ATOM 682 C C . GLY A 1 88 ? -13.651 2.743 -15.442 1.00 48.75 88 GLY A C 1
ATOM 683 O O . GLY A 1 88 ? -14.051 3.831 -15.834 1.00 48.75 88 GLY A O 1
ATOM 684 N N . VAL A 1 89 ? -12.728 2.050 -16.112 1.00 48.28 89 VAL A N 1
ATOM 685 C CA . VAL A 1 89 ? -12.068 2.467 -17.358 1.00 48.28 89 VAL A CA 1
ATOM 686 C C . VAL A 1 89 ? -12.679 1.747 -18.545 1.00 48.28 89 VAL A C 1
ATOM 688 O O . VAL A 1 89 ? -12.722 2.318 -19.623 1.00 48.28 89 VAL A O 1
ATOM 691 N N . THR A 1 90 ? -13.216 0.546 -18.376 1.00 46.69 90 THR A N 1
ATOM 692 C CA . THR A 1 90 ? -13.921 -0.164 -19.435 1.00 46.69 90 THR A CA 1
ATOM 693 C C . THR A 1 90 ? -15.410 0.161 -19.347 1.00 46.69 90 THR A C 1
ATOM 695 O O . THR A 1 90 ? -16.111 -0.315 -18.459 1.00 46.69 90 THR A O 1
ATOM 698 N N . GLY A 1 91 ? -15.915 0.987 -20.270 1.00 51.97 91 GLY A N 1
ATOM 699 C CA . GLY A 1 91 ? -17.360 1.193 -20.412 1.00 51.97 91 GLY A CA 1
ATOM 700 C C . GLY A 1 91 ? -18.088 -0.132 -20.707 1.00 51.97 91 GLY A C 1
ATOM 701 O O . GLY A 1 91 ? -17.434 -1.128 -21.022 1.00 51.97 91 GLY A O 1
ATOM 702 N N . PRO A 1 92 ? -19.435 -0.165 -20.715 1.00 50.50 92 PRO A N 1
ATOM 703 C CA . PRO A 1 92 ? -20.236 -1.390 -20.901 1.00 50.50 92 PRO A CA 1
ATOM 704 C C . PRO A 1 92 ? -19.933 -2.195 -22.186 1.00 50.50 92 PRO A C 1
ATOM 706 O O . PRO A 1 92 ? -20.432 -3.303 -22.347 1.00 50.50 92 PRO A O 1
ATOM 709 N N . ASN A 1 93 ? -19.096 -1.658 -23.081 1.00 49.88 93 ASN A N 1
ATOM 710 C CA . ASN A 1 93 ? -18.703 -2.230 -24.365 1.00 49.88 93 ASN A CA 1
ATOM 711 C C . ASN A 1 93 ? -17.213 -2.625 -24.468 1.00 49.88 93 ASN A C 1
ATOM 713 O O . ASN A 1 93 ? -16.732 -2.826 -25.579 1.00 49.88 93 ASN A O 1
ATOM 717 N N . GLY A 1 94 ? -16.439 -2.685 -23.377 1.00 52.59 94 GLY A N 1
ATOM 718 C CA . GLY A 1 94 ? -15.023 -3.084 -23.480 1.00 52.59 94 GLY A CA 1
ATOM 719 C C . GLY A 1 94 ? -14.043 -1.944 -23.815 1.00 52.59 94 GLY A C 1
ATOM 720 O O . GLY A 1 94 ? -12.835 -2.168 -23.839 1.00 52.59 94 GLY A O 1
ATOM 721 N N . ALA A 1 95 ? -14.528 -0.719 -24.047 1.00 48.97 95 ALA A N 1
ATOM 722 C CA . ALA A 1 95 ? -13.704 0.408 -24.491 1.00 48.97 95 ALA A CA 1
ATOM 723 C C . ALA A 1 95 ? -13.172 1.268 -23.320 1.00 48.97 95 ALA A C 1
ATOM 725 O O . ALA A 1 95 ? -13.965 1.598 -22.431 1.00 48.97 95 ALA A O 1
ATOM 726 N N . PRO A 1 96 ? -11.882 1.677 -23.338 1.00 52.84 96 PRO A N 1
ATOM 727 C CA . PRO A 1 96 ? -11.311 2.636 -22.392 1.00 52.84 96 PRO A CA 1
ATOM 728 C C . PRO A 1 96 ? -12.049 3.986 -22.402 1.00 52.84 96 PRO A C 1
ATOM 730 O O . PRO A 1 96 ? -12.271 4.562 -23.469 1.00 52.84 96 PRO A O 1
ATOM 733 N N . LEU A 1 97 ? -12.404 4.516 -21.229 1.00 53.91 97 LEU A N 1
ATOM 734 C CA . LEU A 1 97 ? -12.975 5.853 -21.082 1.00 53.91 97 LEU A CA 1
ATOM 735 C C . LEU A 1 97 ? -11.967 6.926 -21.537 1.00 53.91 97 LEU A C 1
ATOM 737 O O . LEU A 1 97 ? -10.774 6.829 -21.228 1.00 53.91 97 LEU A O 1
ATOM 741 N N . PRO A 1 98 ? -12.422 7.978 -22.244 1.00 43.19 98 PRO A N 1
ATOM 742 C CA . PRO A 1 98 ? -11.539 9.033 -22.724 1.00 43.19 98 PRO A CA 1
ATOM 743 C C . PRO A 1 98 ? -10.908 9.777 -21.539 1.00 43.19 98 PRO A C 1
ATOM 745 O O . PRO A 1 98 ? -11.612 10.348 -20.711 1.00 43.19 98 PRO A O 1
ATOM 748 N N . GLY A 1 99 ? -9.573 9.752 -21.460 1.00 50.53 99 GLY A N 1
ATOM 749 C CA . GLY A 1 99 ? -8.786 10.370 -20.383 1.00 50.53 99 GLY A CA 1
ATOM 750 C C . GLY A 1 99 ? -8.235 9.397 -19.334 1.00 50.53 99 GLY A C 1
ATOM 751 O O . GLY A 1 99 ? -7.427 9.806 -18.504 1.00 50.53 99 GLY A O 1
ATOM 752 N N . ALA A 1 100 ? -8.605 8.115 -19.385 1.00 50.19 100 ALA A N 1
ATOM 753 C CA . ALA A 1 100 ? -8.031 7.092 -18.522 1.00 50.19 100 ALA A CA 1
ATOM 754 C C . ALA A 1 100 ? -6.827 6.414 -19.192 1.00 50.19 100 ALA A C 1
ATOM 756 O O . ALA A 1 100 ? -6.974 5.570 -20.077 1.00 50.19 100 ALA A O 1
ATOM 757 N N . THR A 1 101 ? -5.617 6.759 -18.757 1.00 54.50 101 THR A N 1
ATOM 758 C CA . THR A 1 101 ? -4.410 6.013 -19.124 1.00 54.50 101 THR A CA 1
ATOM 759 C C . THR A 1 101 ? -4.425 4.695 -18.353 1.00 54.50 101 THR A C 1
ATOM 761 O O . THR A 1 101 ? -4.117 4.667 -17.162 1.00 54.50 101 THR A O 1
ATOM 764 N N . LEU A 1 102 ? -4.834 3.601 -19.002 1.00 58.28 102 LEU A N 1
ATOM 765 C CA . LEU A 1 102 ? -4.716 2.271 -18.406 1.00 58.28 102 LEU A CA 1
ATOM 766 C C . LEU A 1 102 ? -3.224 2.033 -18.101 1.00 58.28 102 LEU A C 1
ATOM 768 O O . LEU A 1 102 ? -2.400 2.252 -18.999 1.00 58.28 102 LEU A O 1
ATOM 772 N N . PRO A 1 103 ? -2.836 1.629 -16.876 1.00 62.44 103 PRO A N 1
ATOM 773 C CA . PRO A 1 103 ? -1.458 1.226 -16.632 1.00 62.44 103 PRO A CA 1
ATOM 774 C C . PRO A 1 103 ? -1.085 0.118 -17.632 1.00 62.44 103 PRO A C 1
ATOM 776 O O . PRO A 1 103 ? -1.917 -0.761 -17.887 1.00 62.44 103 PRO A O 1
ATOM 779 N N . PRO A 1 104 ? 0.116 0.159 -18.239 1.00 75.06 104 PRO A N 1
ATOM 780 C CA . PRO A 1 104 ? 0.490 -0.830 -19.238 1.00 75.06 104 PRO A CA 1
ATOM 781 C C . PRO A 1 104 ? 0.465 -2.222 -18.609 1.00 75.06 104 PRO A C 1
ATOM 783 O O . PRO A 1 104 ? 0.941 -2.415 -17.489 1.00 75.06 104 PRO A O 1
ATOM 786 N N . THR A 1 105 ? -0.106 -3.190 -19.320 1.00 86.81 105 THR A N 1
ATOM 787 C CA . THR A 1 105 ? -0.141 -4.578 -18.856 1.00 86.81 105 THR A CA 1
ATOM 788 C C . THR A 1 105 ? 1.275 -5.167 -18.817 1.00 86.81 105 THR A C 1
ATOM 790 O O . THR A 1 105 ? 2.157 -4.691 -19.541 1.00 86.81 105 THR A O 1
ATOM 793 N N . PRO A 1 106 ? 1.518 -6.226 -18.021 1.00 87.00 106 PRO A N 1
ATOM 794 C CA . PRO A 1 106 ? 2.773 -6.977 -18.086 1.00 87.00 106 PRO A CA 1
ATOM 795 C C . PRO A 1 106 ? 3.131 -7.379 -19.526 1.00 87.00 106 PRO A C 1
ATOM 797 O O . PRO A 1 106 ? 4.274 -7.225 -19.954 1.00 87.00 106 PRO A O 1
ATOM 800 N N . GLU A 1 107 ? 2.119 -7.744 -20.312 1.00 87.31 107 GLU A N 1
ATOM 801 C CA . GLU A 1 107 ? 2.275 -8.211 -21.693 1.00 87.31 107 GLU A CA 1
ATOM 802 C C . GLU A 1 107 ? 2.801 -7.109 -22.613 1.00 87.31 107 GLU A C 1
ATOM 804 O O . GLU A 1 107 ? 3.716 -7.351 -23.401 1.00 87.31 107 GLU A O 1
ATOM 809 N N . HIS A 1 108 ? 2.329 -5.873 -22.428 1.00 89.00 108 HIS A N 1
ATOM 810 C CA . HIS A 1 108 ? 2.850 -4.708 -23.142 1.00 89.00 108 HIS A CA 1
ATOM 811 C C . HIS A 1 108 ? 4.355 -4.503 -22.883 1.00 89.00 108 HIS A C 1
ATOM 813 O O . HIS A 1 108 ? 5.106 -4.132 -23.787 1.00 89.00 108 HIS A O 1
ATOM 819 N N . TYR A 1 109 ? 4.835 -4.751 -21.659 1.00 91.12 109 TYR A N 1
ATOM 820 C CA . TYR A 1 109 ? 6.268 -4.659 -21.362 1.00 91.12 109 TYR A CA 1
ATOM 821 C C . TYR A 1 109 ? 7.069 -5.804 -21.988 1.00 91.12 109 TYR A C 1
ATOM 823 O O . TYR A 1 109 ? 8.167 -5.563 -22.490 1.00 91.12 109 TYR A O 1
ATOM 831 N N . ILE A 1 110 ? 6.528 -7.026 -21.998 1.00 93.94 110 ILE A N 1
ATOM 832 C CA . ILE A 1 110 ? 7.172 -8.188 -22.626 1.00 93.94 110 ILE A CA 1
ATOM 833 C C . ILE A 1 110 ? 7.350 -7.956 -24.128 1.00 93.94 110 ILE A C 1
ATOM 835 O O . ILE A 1 110 ? 8.434 -8.190 -24.662 1.00 93.94 110 ILE A O 1
ATOM 839 N N . GLU A 1 111 ? 6.306 -7.492 -24.810 1.00 92.06 111 GLU A N 1
ATOM 840 C CA . GLU A 1 111 ? 6.352 -7.175 -26.241 1.00 92.06 111 GLU A CA 1
ATOM 841 C C . GLU A 1 111 ? 7.367 -6.071 -26.529 1.00 92.06 111 GLU A C 1
ATOM 843 O O . GLU A 1 111 ? 8.252 -6.250 -27.364 1.00 92.06 111 GLU A O 1
ATOM 848 N N . ARG A 1 112 ? 7.342 -4.984 -25.749 1.00 91.44 112 ARG A N 1
ATOM 849 C CA . ARG A 1 112 ? 8.308 -3.891 -25.895 1.00 91.44 112 ARG A CA 1
ATOM 850 C C . ARG A 1 112 ? 9.756 -4.350 -25.710 1.00 91.44 112 ARG A C 1
ATOM 852 O O . ARG A 1 112 ? 10.639 -3.883 -26.423 1.00 91.44 112 ARG A O 1
ATOM 859 N N . LEU A 1 113 ? 10.018 -5.246 -24.757 1.00 94.31 113 LEU A N 1
ATOM 860 C CA . LEU A 1 113 ? 11.351 -5.825 -24.558 1.00 94.31 113 LEU A CA 1
ATOM 861 C C . LEU A 1 113 ? 11.782 -6.685 -25.753 1.00 94.31 113 LEU A C 1
ATOM 863 O O . LEU A 1 113 ? 12.935 -6.594 -26.171 1.00 94.31 113 LEU A O 1
ATOM 867 N N . LYS A 1 114 ? 10.868 -7.482 -26.320 1.00 93.75 114 LYS A N 1
ATOM 868 C CA . LYS A 1 114 ? 11.135 -8.289 -27.521 1.00 93.75 114 LYS A CA 1
ATOM 869 C C . LYS A 1 114 ? 11.447 -7.411 -28.730 1.00 93.75 114 LYS A C 1
ATOM 871 O O . LYS A 1 114 ? 12.432 -7.674 -29.410 1.00 93.75 114 LYS A O 1
ATOM 876 N N . ASP A 1 115 ? 10.679 -6.348 -28.950 1.00 94.25 115 ASP A N 1
ATOM 877 C CA . ASP A 1 115 ? 10.904 -5.416 -30.060 1.00 94.25 115 ASP A CA 1
ATOM 878 C C . ASP A 1 115 ? 12.271 -4.730 -29.966 1.00 94.25 115 ASP A C 1
ATOM 880 O O . ASP A 1 115 ? 12.991 -4.640 -30.960 1.00 94.25 115 ASP A O 1
ATOM 884 N N . MET A 1 116 ? 12.669 -4.297 -28.763 1.00 94.00 116 MET A N 1
ATOM 885 C CA . MET A 1 116 ? 13.998 -3.715 -28.544 1.00 94.00 116 MET A CA 1
ATOM 886 C C . MET A 1 116 ? 15.122 -4.729 -28.789 1.00 94.00 116 MET A C 1
ATOM 888 O O . MET A 1 116 ? 16.182 -4.353 -29.279 1.00 94.00 116 MET A O 1
ATOM 892 N N . ALA A 1 117 ? 14.899 -6.009 -28.481 1.00 92.31 117 ALA A N 1
ATOM 893 C CA . ALA A 1 117 ? 15.888 -7.062 -28.695 1.00 92.31 117 ALA A CA 1
ATOM 894 C C . ALA A 1 117 ? 16.088 -7.425 -30.178 1.00 92.31 117 ALA A C 1
ATOM 896 O O . ALA A 1 117 ? 17.159 -7.899 -30.533 1.00 92.31 117 ALA A O 1
ATOM 897 N N . VAL A 1 118 ? 15.093 -7.197 -31.042 1.00 90.69 118 VAL A N 1
ATOM 898 C CA . VAL A 1 118 ? 15.197 -7.432 -32.499 1.00 90.69 118 VAL A CA 1
ATOM 899 C C . VAL A 1 118 ? 15.983 -6.318 -33.210 1.00 90.69 118 VAL A C 1
ATOM 901 O O . VAL A 1 118 ? 16.446 -6.504 -34.332 1.00 90.69 118 VAL A O 1
ATOM 904 N N . GLN A 1 119 ? 16.141 -5.157 -32.570 1.00 79.25 119 GLN A N 1
ATOM 905 C CA . GLN A 1 119 ? 16.867 -4.000 -33.112 1.00 79.25 119 GLN A CA 1
ATOM 906 C C . GLN A 1 119 ? 18.367 -3.983 -32.757 1.00 79.25 119 GLN A C 1
ATOM 908 O O . GLN A 1 119 ? 19.069 -3.060 -33.175 1.00 79.25 119 GLN A O 1
ATOM 913 N N . LEU A 1 120 ? 18.842 -4.970 -31.987 1.00 64.94 120 LEU A N 1
ATOM 914 C CA . LEU A 1 120 ? 20.246 -5.177 -31.608 1.00 64.94 120 LEU A CA 1
ATOM 915 C C . LEU A 1 120 ? 20.899 -6.242 -32.497 1.00 64.94 120 LEU A C 1
ATOM 917 O O . LEU A 1 120 ? 22.087 -6.047 -32.837 1.00 64.94 120 LEU A O 1
#

Secondary structure (DSSP, 8-state):
---------S-TTSS--SPPP----TTT--------SS----HHHHHHHHHHHHHHTT--HHHHHHHHTS-HHHHHHHHHHHS-HHHHHB-TTSPBPTT--PPPPHHHHHHHHHHHHHT-